Protein AF-A0A7C1TNA0-F1 (afdb_monomer_lite)

pLDDT: mean 77.22, std 11.36, range [44.75, 95.12]

Sequence (111 aa):
MEGEQKVPGLGDIPLVGWLFKYKSVRKTKTNLMAFIRPVILKNRTIQNQYTSRKYNYLREMQMVEQKEGLTLFRNKEIPVMEEFAAIPPLPPVYRPAGRQPDIDAPSQEIN

Radius of gyration: 34.18 Å; chains: 1; bounding box: 47×53×95 Å

Secondary structure (DSSP, 8-state):
-EEEEE-TTGGGSTTTGGGGEEEEE-----------------SHHHHHHHHHHHHHHHHHHHHHHHHH--TT-TT-PPPPPPP-PPPPPPPPP---TT----TTS------

Foldseek 3Di:
DKDKDFDPPLLPDPPRNVVGIDIDDDDDDDDDDDDDDDDDDDDPVSVQVVVLVVLVVVLVVQVVDQVVDDPVDPDDRRDGDDRDDRDPDDDPDPDPPPDDPPPPPDPPDDD

Structure (mmCIF, N/CA/C/O backbone):
data_AF-A0A7C1TNA0-F1
#
_entry.id   AF-A0A7C1TNA0-F1
#
loop_
_atom_site.group_PDB
_atom_site.id
_atom_site.type_symbol
_atom_site.label_atom_id
_atom_site.label_alt_id
_atom_site.label_comp_id
_atom_site.label_asym_id
_atom_site.label_entity_id
_atom_site.label_seq_id
_atom_site.pdbx_PDB_ins_code
_atom_site.Cartn_x
_atom_site.Cartn_y
_atom_site.Cartn_z
_atom_site.occupancy
_atom_site.B_iso_or_equiv
_atom_site.auth_seq_id
_atom_site.auth_comp_id
_atom_site.auth_asym_id
_atom_site.auth_atom_id
_atom_site.pdbx_PDB_model_num
ATOM 1 N N . MET A 1 1 ? -15.639 18.938 16.659 1.00 64.88 1 MET A N 1
ATOM 2 C CA . MET A 1 1 ? -17.000 19.241 17.148 1.00 64.88 1 MET A CA 1
ATOM 3 C C . MET A 1 1 ? -17.025 18.882 18.614 1.00 64.88 1 MET A C 1
ATOM 5 O O . MET A 1 1 ? -16.654 17.759 18.951 1.00 64.88 1 MET A O 1
ATOM 9 N N . GLU A 1 2 ? -17.363 19.847 19.455 1.00 65.38 2 GLU A N 1
ATOM 10 C CA . GLU A 1 2 ? -17.519 19.650 20.893 1.00 65.38 2 GLU A CA 1
ATOM 11 C C . GLU A 1 2 ? -18.984 19.928 21.226 1.00 65.38 2 GLU A C 1
ATOM 13 O O . GLU A 1 2 ? -19.506 20.975 20.854 1.00 65.38 2 GLU A O 1
ATOM 18 N N . GLY A 1 3 ? -19.656 18.952 21.834 1.00 74.38 3 GLY A N 1
ATOM 19 C CA . GLY A 1 3 ? -21.022 19.078 22.330 1.00 74.38 3 GLY A CA 1
ATOM 20 C C . GLY A 1 3 ? -21.044 18.762 23.819 1.00 74.38 3 GLY A C 1
ATOM 21 O O . GLY A 1 3 ? -20.496 17.742 24.238 1.00 74.38 3 GLY A O 1
ATOM 22 N N . GLU A 1 4 ? -21.648 19.634 24.617 1.00 75.75 4 GLU A N 1
ATOM 23 C CA . GLU A 1 4 ? -21.803 19.452 26.059 1.00 75.75 4 GLU A CA 1
ATOM 24 C C . GLU A 1 4 ? -23.275 19.639 26.429 1.00 75.75 4 GLU A C 1
ATOM 26 O O . GLU A 1 4 ? -23.873 20.671 26.133 1.00 75.75 4 GLU A O 1
ATOM 31 N N . GLN A 1 5 ? -23.861 18.619 27.053 1.00 78.38 5 GLN A N 1
ATOM 32 C CA . GLN A 1 5 ? -25.235 18.624 27.541 1.00 78.38 5 GLN A CA 1
ATOM 33 C C . GLN A 1 5 ? -25.218 18.244 29.023 1.00 78.38 5 GLN A C 1
ATOM 35 O O . GLN A 1 5 ? -24.688 17.197 29.389 1.00 78.38 5 GLN A O 1
ATOM 40 N N . LYS A 1 6 ? -25.760 19.104 29.891 1.00 82.12 6 LYS A N 1
ATOM 41 C CA . LYS A 1 6 ? -25.779 18.893 31.348 1.00 82.12 6 LYS A CA 1
ATOM 42 C C . LYS A 1 6 ? -27.129 19.262 31.957 1.00 82.12 6 LYS A C 1
ATOM 44 O O . LYS A 1 6 ? -27.821 20.132 31.432 1.00 82.12 6 LYS A O 1
ATOM 49 N N . VAL A 1 7 ? -27.483 18.614 33.067 1.00 82.06 7 VAL A N 1
ATOM 50 C CA . VAL A 1 7 ? -28.685 18.945 33.852 1.00 82.06 7 VAL A CA 1
ATOM 51 C C . VAL A 1 7 ? -28.414 20.202 34.701 1.00 82.06 7 VAL A C 1
ATOM 53 O O . VAL A 1 7 ? -27.442 20.201 35.463 1.00 82.06 7 VAL A O 1
ATOM 56 N N . PRO A 1 8 ? -29.232 21.271 34.603 1.00 75.38 8 PRO A N 1
ATOM 57 C CA . PRO A 1 8 ? -29.042 22.490 35.392 1.00 75.38 8 PRO A CA 1
ATOM 58 C C . PRO A 1 8 ? -29.200 22.215 36.898 1.00 75.38 8 PRO A C 1
ATOM 60 O O . PRO A 1 8 ? -30.097 21.486 37.317 1.00 75.38 8 PRO A O 1
ATOM 63 N N . GLY A 1 9 ? -28.301 22.772 37.717 1.00 79.25 9 GLY A N 1
ATOM 64 C CA . GLY A 1 9 ? -28.252 22.578 39.173 1.00 79.25 9 GLY A CA 1
ATOM 65 C C . GLY A 1 9 ? -27.371 21.401 39.604 1.00 79.25 9 GLY A C 1
ATOM 66 O O . GLY A 1 9 ? -26.341 21.600 40.242 1.00 79.25 9 GLY A O 1
ATOM 67 N N . LEU A 1 10 ? -27.731 20.171 39.225 1.00 78.56 10 LEU A N 1
ATOM 68 C CA . LEU A 1 10 ? -27.011 18.954 39.646 1.00 78.56 10 LEU A CA 1
ATOM 69 C C . LEU A 1 10 ? -25.694 18.716 38.885 1.00 78.56 10 LEU A C 1
ATOM 71 O O . LEU A 1 10 ? -24.787 18.073 39.411 1.00 78.56 10 LEU A O 1
ATOM 75 N N . GLY A 1 11 ? -25.564 19.235 37.659 1.00 77.88 11 GLY A N 1
ATOM 76 C CA . GLY A 1 11 ? -24.370 19.057 36.824 1.00 77.88 11 GLY A CA 1
ATOM 77 C C . GLY A 1 11 ? -23.144 19.878 37.251 1.00 77.88 11 GLY A C 1
ATOM 78 O O . GLY A 1 11 ? -22.033 19.562 36.823 1.00 77.88 11 GLY A O 1
ATOM 79 N N . ASP A 1 12 ? -23.325 20.896 38.098 1.00 82.25 12 ASP A N 1
ATOM 80 C CA . ASP A 1 12 ? -22.270 21.840 38.507 1.00 82.25 12 ASP A CA 1
ATOM 81 C C . ASP A 1 12 ? -21.654 21.514 39.882 1.00 82.25 12 ASP A C 1
ATOM 83 O O . ASP A 1 12 ? -20.712 22.177 40.317 1.00 82.25 12 ASP A O 1
ATOM 87 N N . ILE A 1 13 ? -22.142 20.469 40.563 1.00 86.38 13 ILE A N 1
ATOM 88 C CA . ILE A 1 13 ? -21.623 20.055 41.871 1.00 86.38 13 ILE A CA 1
ATOM 89 C C . ILE A 1 13 ? -20.250 19.379 41.683 1.00 86.38 13 ILE A C 1
ATOM 91 O O . ILE A 1 13 ? -20.158 18.371 40.966 1.00 86.38 13 ILE A O 1
ATOM 95 N N . PRO A 1 14 ? -19.172 19.874 42.323 1.00 77.44 14 PRO A N 1
ATOM 96 C CA . PRO A 1 14 ? -17.888 19.182 42.317 1.00 77.44 14 PRO A CA 1
ATOM 97 C C . PRO A 1 14 ? -18.054 17.804 42.974 1.00 77.44 14 PRO A C 1
ATOM 99 O O . PRO A 1 14 ? -18.845 17.647 43.897 1.00 77.44 14 PRO A O 1
ATOM 102 N N . LEU A 1 15 ? -17.325 16.791 42.497 1.00 81.31 15 LEU A N 1
ATOM 103 C CA . LEU A 1 15 ? -17.444 15.376 42.896 1.00 81.31 15 LEU A CA 1
ATOM 104 C C . LEU A 1 15 ? -18.588 14.592 42.213 1.00 81.31 15 LEU A C 1
ATOM 106 O O . LEU A 1 15 ? -18.304 13.572 41.590 1.00 81.31 15 LEU A O 1
ATOM 110 N N . VAL A 1 16 ? -19.847 15.053 42.255 1.00 83.69 16 VAL A N 1
ATOM 111 C CA . VAL A 1 16 ? -21.010 14.267 41.751 1.00 83.69 16 VAL A CA 1
ATOM 112 C C . VAL A 1 16 ? -21.591 14.729 40.410 1.00 83.69 16 VAL A C 1
ATOM 11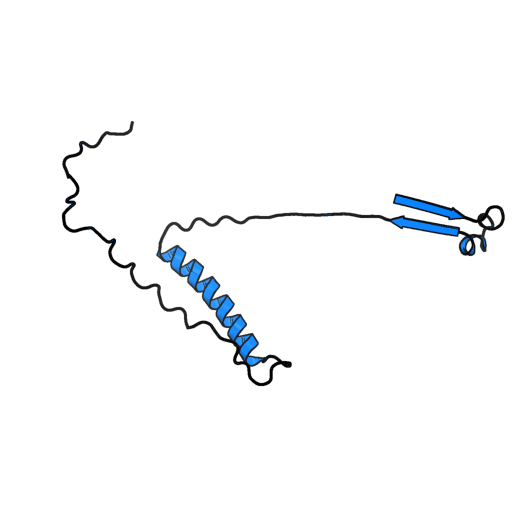4 O O . VAL A 1 16 ? -22.244 13.946 39.722 1.00 83.69 16 VAL A O 1
ATOM 117 N N . GLY A 1 17 ? -21.312 15.957 39.966 1.00 79.38 17 GLY A N 1
ATOM 118 C CA . GLY A 1 17 ? -21.859 16.515 38.722 1.00 79.38 17 GLY A CA 1
ATOM 119 C C . GLY A 1 17 ? -21.403 15.802 37.443 1.00 79.38 17 GLY A C 1
ATOM 120 O O . GLY A 1 17 ? -21.967 16.023 36.373 1.00 79.38 17 GLY A O 1
ATOM 121 N N . TRP A 1 18 ? -20.407 14.907 37.526 1.00 81.50 18 TRP A N 1
ATOM 122 C CA . TRP A 1 18 ? -19.956 14.099 36.387 1.00 81.50 18 TRP A CA 1
ATOM 123 C C . TRP A 1 18 ? -20.964 13.028 35.954 1.00 81.50 18 TRP A C 1
ATOM 125 O O . TRP A 1 18 ? -21.008 12.707 34.772 1.00 81.50 18 TRP A O 1
ATOM 135 N N . LEU A 1 19 ? -21.836 12.561 36.855 1.00 84.00 19 LEU 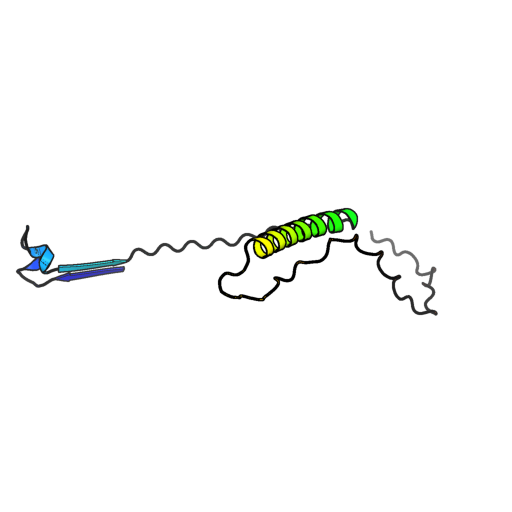A N 1
ATOM 136 C CA . LEU A 1 19 ? -22.904 11.607 36.516 1.00 84.00 19 LEU A CA 1
ATOM 137 C C . LEU A 1 19 ? -24.053 12.246 35.717 1.00 84.00 19 LEU A C 1
ATOM 139 O O . LEU A 1 19 ? -24.810 11.537 35.062 1.00 84.00 19 LEU A O 1
ATOM 143 N N . PHE A 1 20 ? -24.179 13.574 35.752 1.00 84.12 20 PHE A N 1
ATOM 144 C CA . PHE A 1 20 ? -25.299 14.320 35.164 1.00 84.12 20 PHE A CA 1
ATOM 145 C C . PHE A 1 20 ? -24.887 15.193 33.970 1.00 84.12 20 PHE A C 1
ATOM 147 O O . PHE A 1 20 ? -25.630 16.093 33.562 1.00 84.12 20 PHE A O 1
ATOM 154 N N . LYS A 1 21 ? -23.699 14.942 33.405 1.00 80.12 21 LYS A N 1
ATOM 155 C CA . LYS A 1 21 ? -23.192 15.638 32.221 1.00 80.12 21 LYS A CA 1
ATOM 156 C C . LYS A 1 21 ? -22.740 14.657 31.148 1.00 80.12 21 LYS A C 1
ATOM 158 O O . LYS A 1 21 ? -22.048 13.683 31.420 1.00 80.12 21 LYS A O 1
ATOM 163 N N . TYR A 1 22 ? -23.096 14.964 29.911 1.00 77.38 22 TYR A N 1
ATOM 164 C CA . TYR A 1 22 ? -22.679 14.245 28.722 1.00 77.38 22 TYR A CA 1
ATOM 165 C C . TYR A 1 22 ? -21.827 15.178 27.862 1.00 77.38 22 TYR A C 1
ATOM 167 O O . TYR A 1 22 ? -22.309 16.190 27.351 1.00 77.38 22 TYR A O 1
ATOM 175 N N . LYS A 1 23 ? -20.539 14.854 27.718 1.00 80.50 23 LYS A N 1
ATOM 176 C CA . LYS A 1 23 ? -19.600 15.604 26.880 1.00 80.50 23 LYS A CA 1
ATOM 177 C C . LYS A 1 23 ? -19.149 14.723 25.722 1.00 80.50 23 LYS A C 1
ATOM 179 O O . LYS A 1 23 ? -18.589 13.654 25.939 1.00 80.50 23 LYS A O 1
ATOM 184 N N . SER A 1 24 ? -19.351 15.191 24.497 1.00 77.00 24 SER A N 1
ATOM 185 C CA . SER A 1 24 ? -18.879 14.538 23.279 1.00 77.00 24 SER A CA 1
ATOM 186 C C . SER A 1 24 ? -17.808 15.401 22.621 1.00 77.00 24 SER A C 1
ATOM 188 O O . SER A 1 24 ? -18.083 16.505 22.151 1.00 77.00 24 SER A O 1
ATOM 190 N N . VAL A 1 25 ? -16.566 14.910 22.603 1.00 78.75 25 VAL A N 1
ATOM 191 C CA . VAL A 1 25 ? -15.435 15.565 21.931 1.00 78.75 25 VAL A CA 1
ATOM 192 C C . VAL A 1 25 ? -14.991 14.678 20.780 1.00 78.75 25 VAL A C 1
ATOM 194 O O . VAL A 1 25 ? -14.397 13.622 20.990 1.00 78.75 25 VAL A O 1
ATOM 197 N N . ARG A 1 26 ? -15.252 15.112 19.544 1.00 76.31 26 ARG A N 1
ATOM 198 C CA . ARG A 1 26 ? -14.819 14.390 18.341 1.00 76.31 26 ARG A CA 1
ATOM 199 C C . ARG A 1 26 ? -13.639 15.107 17.693 1.00 76.31 26 ARG A C 1
ATOM 201 O O . ARG A 1 26 ? -13.815 16.173 17.093 1.00 76.31 26 ARG A O 1
ATOM 208 N N . LYS A 1 27 ? -12.448 14.504 17.786 1.00 81.38 27 LYS A N 1
ATOM 209 C CA . LYS A 1 27 ? -11.227 14.924 17.078 1.00 81.38 27 LYS A CA 1
ATOM 210 C C . LYS A 1 27 ? -11.011 13.998 15.884 1.00 81.38 27 LYS A C 1
ATOM 212 O O . LYS A 1 27 ? -10.805 12.806 16.066 1.00 81.38 27 LYS A O 1
ATOM 217 N N . THR A 1 28 ? -11.093 14.535 14.669 1.00 81.00 28 THR A N 1
ATOM 218 C CA . THR A 1 28 ? -10.858 13.767 13.434 1.00 81.00 28 THR A CA 1
ATOM 219 C C . THR A 1 28 ? -9.625 14.334 12.747 1.00 81.00 28 THR A C 1
ATOM 221 O O . THR A 1 28 ? -9.584 15.531 12.475 1.00 81.00 28 THR A O 1
ATOM 224 N N . LYS A 1 29 ? -8.618 13.493 12.491 1.00 83.62 29 LYS A N 1
ATOM 225 C CA . LYS A 1 29 ? -7.418 13.850 11.726 1.00 83.62 29 LYS A CA 1
ATOM 226 C C . LYS A 1 29 ? -7.332 12.930 10.513 1.00 83.62 29 LYS A C 1
ATOM 228 O O . LYS A 1 29 ? -7.079 11.740 10.669 1.00 83.62 29 LYS A O 1
ATOM 233 N N . THR A 1 30 ? -7.542 13.484 9.324 1.00 85.75 30 THR A N 1
ATOM 234 C CA . THR A 1 30 ? -7.441 12.750 8.057 1.00 85.75 30 THR A CA 1
ATOM 235 C C . THR A 1 30 ? -6.085 13.039 7.428 1.00 85.75 30 THR A C 1
ATOM 237 O O . THR A 1 30 ? -5.771 14.197 7.174 1.00 85.75 30 THR A O 1
ATOM 240 N N . ASN A 1 31 ? -5.285 12.001 7.176 1.00 87.88 31 ASN A N 1
ATOM 241 C CA . ASN A 1 31 ? -4.039 12.113 6.415 1.00 87.88 31 ASN A CA 1
ATOM 242 C C . ASN A 1 31 ? -4.144 11.182 5.207 1.00 87.88 31 ASN A C 1
ATOM 244 O O . ASN A 1 31 ? -4.326 9.978 5.379 1.00 87.88 31 ASN A O 1
ATOM 248 N N . LEU A 1 32 ? -4.039 11.741 4.005 1.00 92.38 32 LEU A N 1
ATOM 249 C CA . LEU A 1 32 ? -4.027 10.991 2.756 1.00 92.38 32 LEU A CA 1
ATOM 250 C C . LEU A 1 32 ? -2.769 11.378 1.984 1.00 92.38 32 LEU A C 1
ATOM 252 O O . LEU A 1 32 ? -2.541 12.556 1.725 1.00 92.38 32 LEU A O 1
ATOM 256 N N . MET A 1 33 ? -1.958 10.385 1.631 1.00 89.12 33 MET A N 1
ATOM 257 C CA . MET A 1 33 ? -0.775 10.568 0.795 1.00 89.12 33 MET A CA 1
ATOM 258 C C . MET A 1 33 ? -0.838 9.570 -0.358 1.00 89.12 33 MET A C 1
ATOM 260 O O . MET A 1 33 ? -0.998 8.372 -0.130 1.00 89.12 33 MET A O 1
ATOM 264 N N . ALA A 1 34 ? -0.721 10.068 -1.587 1.00 88.56 34 ALA A N 1
ATOM 265 C CA . ALA A 1 34 ? -0.656 9.257 -2.795 1.00 88.56 34 ALA A CA 1
ATOM 266 C C . ALA A 1 34 ? 0.732 9.421 -3.422 1.00 88.56 34 ALA A C 1
ATOM 268 O O . ALA A 1 34 ? 1.129 10.530 -3.775 1.00 88.56 34 ALA A O 1
ATOM 269 N N . PHE A 1 35 ? 1.471 8.319 -3.547 1.00 95.12 35 PHE A N 1
ATOM 270 C CA . PHE A 1 35 ? 2.818 8.304 -4.118 1.00 95.12 35 PHE A CA 1
ATOM 271 C C . PHE A 1 35 ? 2.845 7.457 -5.389 1.00 95.12 35 PHE A C 1
ATOM 273 O O . PHE A 1 35 ? 2.257 6.378 -5.433 1.00 95.12 35 PHE A O 1
ATOM 280 N N . ILE A 1 36 ? 3.573 7.924 -6.405 1.00 93.69 36 ILE A N 1
ATOM 281 C CA . ILE A 1 36 ? 3.784 7.207 -7.667 1.00 93.69 36 ILE A CA 1
ATOM 282 C C . ILE A 1 36 ? 5.288 7.079 -7.908 1.00 93.69 36 ILE A C 1
ATOM 284 O O . ILE A 1 36 ? 6.038 8.035 -7.716 1.00 93.69 36 ILE A O 1
ATOM 288 N N . ARG A 1 37 ? 5.731 5.895 -8.348 1.00 92.69 37 ARG A N 1
ATOM 289 C CA . ARG A 1 37 ? 7.116 5.641 -8.764 1.00 92.69 37 ARG A CA 1
ATOM 290 C C . ARG A 1 37 ? 7.160 5.312 -10.260 1.00 92.69 37 ARG A C 1
ATOM 292 O O . ARG A 1 37 ? 6.884 4.164 -10.612 1.00 92.69 37 ARG A O 1
ATOM 299 N N . PRO A 1 38 ? 7.516 6.265 -11.136 1.00 92.56 38 PRO A N 1
ATOM 300 C CA . PRO A 1 38 ? 7.721 5.958 -12.545 1.00 92.56 38 PRO A CA 1
ATOM 301 C C . PRO A 1 38 ? 9.006 5.139 -12.736 1.00 92.56 38 PRO A C 1
ATOM 303 O O . PRO A 1 38 ? 9.999 5.346 -12.039 1.00 92.56 38 PRO A O 1
ATOM 306 N N . VAL A 1 39 ? 8.995 4.213 -13.696 1.00 88.44 39 VAL A N 1
ATOM 307 C CA . VAL A 1 39 ? 10.166 3.412 -14.085 1.00 88.44 39 VAL A CA 1
ATOM 308 C C . VAL A 1 39 ? 10.264 3.410 -15.610 1.00 88.44 39 VAL A C 1
ATOM 310 O O . VAL A 1 39 ? 9.339 2.969 -16.285 1.00 88.44 39 VAL A O 1
ATOM 313 N N . ILE A 1 40 ? 11.381 3.900 -16.156 1.00 86.75 40 ILE A N 1
ATOM 314 C CA . ILE A 1 40 ? 11.625 3.942 -17.606 1.00 86.75 40 ILE A CA 1
ATOM 315 C C . ILE A 1 40 ? 12.408 2.692 -18.011 1.00 86.75 40 ILE A C 1
ATOM 317 O O . ILE A 1 40 ? 13.579 2.540 -17.659 1.00 86.75 40 ILE A O 1
ATOM 321 N N . LEU A 1 41 ? 11.781 1.806 -18.781 1.00 88.12 41 LEU A N 1
ATOM 322 C CA . LEU A 1 41 ? 12.405 0.579 -19.271 1.00 88.12 41 LEU A CA 1
ATOM 323 C C . LEU A 1 41 ? 12.895 0.775 -20.715 1.00 88.12 41 LEU A C 1
ATOM 325 O O . LEU A 1 41 ? 12.110 0.665 -21.653 1.00 88.12 41 LEU A O 1
ATOM 329 N N . LYS A 1 42 ? 14.189 1.077 -20.890 1.00 85.38 42 LYS A N 1
ATOM 330 C CA . LYS A 1 42 ? 14.773 1.446 -22.199 1.00 85.38 42 LYS A CA 1
ATOM 331 C C . LYS A 1 42 ? 15.131 0.255 -23.095 1.00 85.38 42 LYS A C 1
ATOM 333 O O . LYS A 1 42 ? 14.956 0.324 -24.304 1.00 85.38 42 LYS A O 1
ATOM 338 N N . ASN A 1 43 ? 15.630 -0.830 -22.504 1.00 83.62 43 ASN A N 1
ATOM 339 C CA . ASN A 1 43 ? 16.186 -1.968 -23.239 1.00 83.62 43 ASN A CA 1
ATOM 340 C C . ASN A 1 43 ? 15.401 -3.244 -22.938 1.00 83.62 43 ASN A C 1
ATOM 342 O O . ASN A 1 43 ? 14.985 -3.457 -21.797 1.00 83.62 43 ASN A O 1
ATOM 346 N N . ARG A 1 44 ? 15.302 -4.146 -23.921 1.00 80.06 44 ARG A N 1
ATOM 347 C CA . ARG A 1 44 ? 14.647 -5.457 -23.764 1.00 80.06 44 ARG A CA 1
ATOM 348 C C . ARG A 1 44 ? 15.245 -6.282 -22.620 1.00 80.06 44 ARG A C 1
ATOM 350 O O . ARG A 1 44 ? 14.510 -6.883 -21.852 1.00 80.06 44 ARG A O 1
ATOM 357 N N . THR A 1 45 ? 16.565 -6.260 -22.445 1.00 80.69 45 THR A N 1
ATOM 358 C CA . THR A 1 45 ? 17.233 -6.964 -21.335 1.00 80.69 45 THR A CA 1
ATOM 359 C C . THR A 1 45 ? 16.770 -6.450 -19.972 1.00 80.69 45 THR A C 1
ATOM 361 O O . THR A 1 45 ? 16.473 -7.241 -19.082 1.00 80.69 45 THR A O 1
ATOM 364 N N . ILE A 1 46 ? 16.645 -5.126 -19.827 1.00 81.12 46 ILE A N 1
ATOM 365 C CA . ILE A 1 46 ? 16.197 -4.481 -18.584 1.00 81.12 46 ILE A CA 1
ATOM 366 C C . ILE A 1 46 ? 14.709 -4.766 -18.346 1.00 81.12 46 ILE A C 1
ATOM 368 O O . ILE A 1 46 ? 14.316 -5.045 -17.217 1.00 81.12 46 ILE A O 1
ATOM 372 N N . GLN A 1 47 ? 13.888 -4.754 -19.402 1.00 81.44 47 GLN A N 1
ATOM 373 C CA . GLN A 1 47 ? 12.479 -5.157 -19.336 1.00 81.44 47 GLN A CA 1
ATOM 374 C C . GLN A 1 47 ? 12.342 -6.603 -18.846 1.00 81.44 47 GLN A C 1
ATOM 376 O O . GLN A 1 47 ? 11.610 -6.859 -17.895 1.00 81.44 47 GLN A O 1
ATOM 381 N N . ASN A 1 48 ? 13.104 -7.528 -19.433 1.00 82.94 48 ASN A N 1
ATOM 382 C CA . ASN A 1 48 ? 13.070 -8.943 -19.074 1.00 82.94 48 ASN A CA 1
ATOM 383 C C . ASN A 1 48 ? 13.494 -9.169 -17.621 1.00 82.94 48 ASN A C 1
ATOM 385 O O . ASN A 1 48 ? 12.814 -9.890 -16.902 1.00 82.94 48 ASN A O 1
ATOM 389 N N . GLN A 1 49 ? 14.574 -8.523 -17.173 1.00 83.69 49 GLN A N 1
ATOM 390 C CA . GLN A 1 49 ? 15.031 -8.601 -15.782 1.00 83.69 49 GLN A CA 1
ATOM 391 C C . GLN A 1 49 ? 14.016 -8.006 -14.799 1.00 83.69 49 GLN A C 1
ATOM 393 O O . GLN A 1 49 ? 13.835 -8.525 -13.700 1.00 83.69 49 GLN A O 1
ATOM 398 N N . TYR A 1 50 ? 13.357 -6.905 -15.166 1.00 85.25 50 TYR A N 1
ATOM 399 C CA . TYR A 1 50 ? 12.344 -6.288 -14.315 1.00 85.25 50 TYR A CA 1
ATOM 400 C C . TYR A 1 50 ? 11.114 -7.194 -14.169 1.00 85.25 50 TYR A C 1
ATOM 402 O O . TYR A 1 50 ? 10.645 -7.429 -13.052 1.00 85.25 50 TYR A O 1
ATOM 410 N N . THR A 1 51 ? 10.636 -7.749 -15.284 1.00 86.00 51 THR A N 1
ATOM 411 C CA . THR A 1 51 ? 9.491 -8.665 -15.322 1.00 86.00 51 THR A CA 1
ATOM 412 C C . THR A 1 51 ? 9.799 -9.983 -14.621 1.00 86.00 51 THR A C 1
ATOM 414 O O . THR A 1 51 ? 9.004 -10.406 -13.786 1.00 86.00 51 THR A O 1
ATOM 417 N N . SER A 1 52 ? 10.958 -10.599 -14.879 1.00 87.19 52 SER A N 1
ATOM 418 C CA . SER A 1 52 ?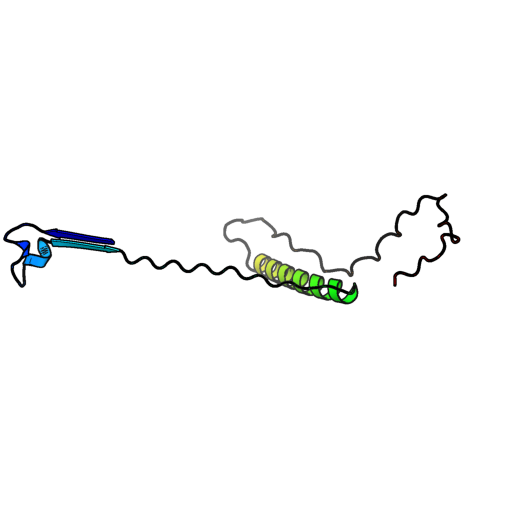 11.316 -11.898 -14.293 1.00 87.19 52 SER A CA 1
ATOM 419 C C . SER A 1 52 ? 11.387 -11.837 -12.769 1.00 87.19 52 SER A C 1
ATOM 421 O O . SER A 1 52 ? 10.849 -12.703 -12.087 1.00 87.19 52 SER A O 1
ATOM 423 N N . ARG A 1 53 ? 11.962 -10.766 -12.209 1.00 86.88 53 ARG A N 1
ATOM 424 C CA . ARG A 1 53 ? 12.027 -10.564 -10.753 1.00 86.88 53 ARG A CA 1
ATOM 425 C C . ARG A 1 53 ? 10.644 -10.464 -10.118 1.00 86.88 53 ARG A C 1
ATOM 427 O O . ARG A 1 53 ? 10.417 -11.031 -9.055 1.00 86.88 53 ARG A O 1
ATOM 434 N N . LYS A 1 54 ? 9.728 -9.721 -10.745 1.00 88.12 54 LYS A N 1
ATOM 435 C CA . LYS A 1 54 ? 8.352 -9.571 -10.249 1.00 88.12 54 LYS A CA 1
ATOM 436 C C . LYS A 1 54 ? 7.565 -10.868 -10.372 1.00 88.12 54 LYS A C 1
ATOM 438 O O . LYS A 1 54 ? 6.869 -11.236 -9.433 1.00 88.12 54 LYS A O 1
ATOM 443 N N . TYR A 1 55 ? 7.715 -11.556 -11.496 1.00 89.94 55 TYR A N 1
ATOM 444 C CA . TYR A 1 55 ? 7.079 -12.837 -11.751 1.00 89.94 55 TYR A CA 1
ATOM 445 C C . TYR A 1 55 ? 7.526 -13.903 -10.741 1.00 89.94 55 TYR A C 1
ATOM 447 O O . TYR A 1 55 ? 6.686 -14.508 -10.078 1.00 89.94 55 TYR A O 1
ATOM 455 N N . ASN A 1 56 ? 8.840 -14.064 -10.551 1.00 89.75 56 ASN A N 1
ATOM 456 C CA . ASN A 1 56 ? 9.400 -15.048 -9.623 1.00 89.75 56 ASN A CA 1
ATOM 457 C C . ASN A 1 56 ? 8.945 -14.790 -8.183 1.00 89.75 56 ASN A C 1
ATOM 459 O O . ASN A 1 56 ? 8.530 -15.723 -7.507 1.00 89.75 56 ASN A O 1
ATOM 463 N N . TYR A 1 57 ? 8.914 -13.525 -7.754 1.00 92.06 57 TYR A N 1
ATOM 464 C CA . TYR A 1 57 ? 8.404 -13.148 -6.433 1.00 92.06 57 TYR A CA 1
ATOM 465 C C . TYR A 1 57 ? 6.947 -13.587 -6.210 1.00 92.06 57 TYR A C 1
ATOM 467 O O . TYR A 1 57 ? 6.617 -14.168 -5.180 1.00 92.06 57 TYR A O 1
ATOM 475 N N . LEU A 1 58 ? 6.063 -13.340 -7.182 1.00 90.38 58 LEU A N 1
ATOM 476 C CA . LEU A 1 58 ? 4.660 -13.755 -7.085 1.00 90.38 58 LEU A CA 1
ATOM 477 C C . LEU A 1 58 ? 4.517 -15.284 -7.091 1.00 90.38 58 LEU A C 1
ATOM 479 O O . LEU A 1 58 ? 3.716 -15.835 -6.339 1.00 90.38 58 LEU A O 1
ATOM 483 N N . ARG A 1 59 ? 5.310 -15.969 -7.918 1.00 90.75 59 ARG A N 1
ATOM 484 C CA . ARG A 1 59 ? 5.313 -17.430 -8.009 1.00 90.75 59 ARG A CA 1
ATOM 485 C C . ARG A 1 59 ? 5.778 -18.078 -6.704 1.00 90.75 59 ARG A C 1
ATOM 487 O O . ARG A 1 59 ? 5.197 -19.068 -6.275 1.00 90.75 59 ARG A O 1
ATOM 494 N N . GLU A 1 60 ? 6.802 -17.523 -6.064 1.00 90.50 60 GLU A N 1
ATOM 495 C CA . GLU A 1 60 ? 7.276 -17.978 -4.754 1.00 90.50 60 GLU A CA 1
ATOM 496 C C . GLU A 1 60 ? 6.189 -17.872 -3.686 1.00 90.50 60 GLU A C 1
ATOM 498 O O . GLU A 1 60 ? 5.972 -18.836 -2.956 1.00 90.50 60 GLU A O 1
ATOM 503 N N . MET A 1 61 ? 5.449 -16.760 -3.647 1.00 88.81 61 MET A N 1
ATOM 504 C CA . MET A 1 61 ? 4.319 -16.615 -2.724 1.00 88.81 61 MET A CA 1
ATOM 505 C C . MET A 1 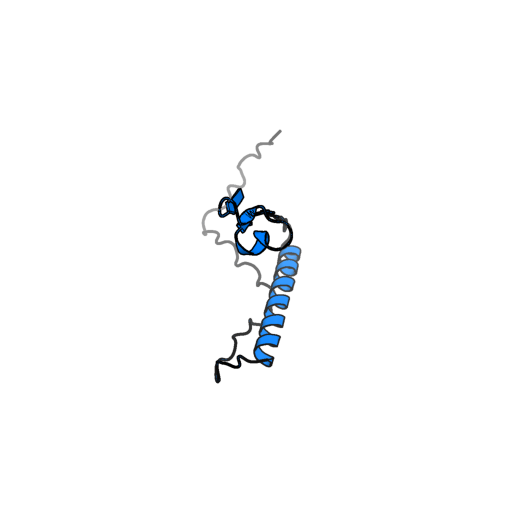61 ? 3.228 -17.660 -2.986 1.00 88.81 61 MET A C 1
ATOM 507 O O . MET A 1 61 ? 2.783 -18.309 -2.046 1.00 88.81 61 MET A O 1
ATOM 511 N N . GLN A 1 62 ? 2.866 -17.906 -4.250 1.00 87.56 62 GLN A N 1
ATOM 512 C CA . GLN A 1 62 ? 1.891 -18.949 -4.600 1.00 87.56 62 GLN A CA 1
ATOM 513 C C . GLN A 1 62 ? 2.358 -20.350 -4.189 1.00 87.56 62 GLN A C 1
ATOM 515 O O . GLN A 1 62 ? 1.553 -21.157 -3.734 1.00 87.56 62 GLN A O 1
ATOM 520 N N . MET A 1 63 ? 3.655 -20.651 -4.315 1.00 86.38 63 MET A N 1
ATOM 521 C CA . MET A 1 63 ? 4.208 -21.924 -3.845 1.00 86.38 63 MET A CA 1
ATOM 522 C C . MET A 1 63 ? 4.134 -22.062 -2.322 1.00 86.38 63 MET A C 1
ATOM 524 O O . MET A 1 63 ? 3.914 -23.165 -1.826 1.00 86.38 63 MET A O 1
ATOM 528 N N . VAL A 1 64 ? 4.349 -20.974 -1.576 1.00 87.00 64 VAL A N 1
ATOM 529 C CA . VAL A 1 64 ? 4.201 -20.976 -0.113 1.00 87.00 64 VAL A CA 1
ATOM 530 C C . VAL A 1 64 ? 2.739 -21.209 0.265 1.00 87.00 64 VAL A C 1
ATOM 532 O O . VAL A 1 64 ? 2.459 -22.118 1.040 1.00 87.00 64 VAL A O 1
ATOM 535 N N . GLU A 1 65 ? 1.804 -20.487 -0.352 1.00 82.75 65 GLU A N 1
ATOM 536 C CA . GLU A 1 65 ? 0.366 -20.664 -0.112 1.00 82.75 65 GLU A CA 1
ATOM 537 C C . GLU A 1 65 ? -0.119 -22.073 -0.483 1.00 82.75 65 GLU A C 1
ATOM 539 O O . GLU A 1 65 ? -0.927 -22.665 0.232 1.00 82.75 65 GLU A O 1
ATOM 544 N N . GLN A 1 66 ? 0.406 -22.653 -1.566 1.00 79.69 66 GLN A N 1
ATOM 545 C CA . GLN A 1 66 ? 0.108 -24.031 -1.957 1.00 79.69 66 GLN A CA 1
ATOM 546 C C . GLN A 1 66 ? 0.584 -25.046 -0.909 1.00 79.69 66 GLN A C 1
ATOM 548 O O . GLN A 1 66 ? -0.113 -26.028 -0.661 1.00 79.69 66 GLN A O 1
ATOM 553 N N . LYS A 1 67 ? 1.748 -24.814 -0.285 1.00 77.62 67 LYS A N 1
ATOM 554 C CA . LYS A 1 67 ? 2.282 -25.676 0.782 1.00 77.62 67 LYS A CA 1
ATOM 555 C C . LYS A 1 67 ? 1.483 -25.567 2.077 1.00 77.62 67 LYS A C 1
ATOM 557 O O . LYS A 1 67 ? 1.304 -26.578 2.749 1.00 77.62 67 LYS A O 1
ATOM 562 N N . GLU A 1 68 ? 1.039 -24.364 2.437 1.00 79.44 68 GLU A N 1
ATOM 563 C CA . GLU A 1 68 ? 0.258 -24.137 3.659 1.00 79.44 68 GLU A CA 1
ATOM 564 C C . GLU A 1 68 ? -1.200 -24.597 3.512 1.00 79.44 68 GLU A C 1
ATOM 566 O O . GLU A 1 68 ? -1.799 -25.057 4.484 1.00 79.44 68 GLU A O 1
ATOM 571 N N . GLY A 1 69 ? -1.739 -24.572 2.288 1.00 67.44 69 GLY A N 1
ATOM 572 C CA . GLY A 1 69 ? -3.068 -25.074 1.960 1.00 67.44 69 GLY A CA 1
ATOM 573 C C . GLY A 1 69 ? -4.202 -24.195 2.501 1.00 67.44 69 GLY A C 1
ATOM 574 O O . GLY A 1 69 ? -4.109 -23.537 3.536 1.00 67.44 69 GLY A O 1
ATOM 575 N N . LEU A 1 70 ? -5.337 -24.174 1.801 1.00 71.06 70 LEU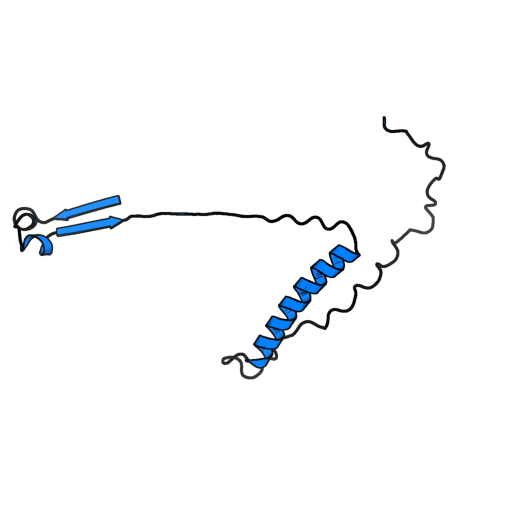 A N 1
ATOM 576 C CA . LEU A 1 70 ? -6.525 -23.461 2.276 1.00 71.06 70 LEU A CA 1
ATOM 577 C C . LEU A 1 70 ? -7.282 -24.342 3.274 1.00 71.06 70 LEU A C 1
ATOM 579 O O . LEU A 1 70 ? -7.936 -25.307 2.883 1.00 71.06 70 LEU A O 1
ATOM 583 N N . THR A 1 71 ? -7.263 -23.969 4.555 1.00 68.50 71 THR A N 1
ATOM 584 C CA . THR A 1 71 ? -7.950 -24.701 5.641 1.00 68.50 71 THR A CA 1
ATOM 585 C C . THR A 1 71 ? -9.451 -24.904 5.397 1.00 68.50 71 THR A C 1
ATOM 587 O O . THR A 1 71 ? -10.035 -25.863 5.897 1.00 68.50 71 THR A O 1
ATOM 590 N N . LEU A 1 72 ? -10.078 -24.030 4.601 1.00 72.44 72 LEU A N 1
ATOM 591 C CA . LEU A 1 72 ? -11.514 -24.053 4.303 1.00 72.44 72 LEU A CA 1
ATOM 592 C C . LEU A 1 72 ? -11.877 -24.769 2.990 1.00 72.44 72 LEU A C 1
ATOM 594 O O . LEU A 1 72 ? -13.051 -25.051 2.759 1.00 72.44 72 LEU A O 1
ATOM 598 N N . PHE A 1 73 ? -10.903 -25.092 2.132 1.00 68.81 73 PHE A N 1
ATOM 599 C CA . PHE A 1 73 ? -11.147 -25.751 0.846 1.00 68.81 73 PHE A CA 1
ATOM 600 C C . PHE A 1 73 ? -10.340 -27.046 0.750 1.00 68.81 73 PHE A C 1
ATOM 602 O O . PHE A 1 73 ? -9.198 -27.063 0.307 1.00 68.81 73 PHE A O 1
ATOM 609 N N . ARG A 1 74 ? -10.989 -28.157 1.114 1.00 62.94 74 ARG A N 1
ATOM 610 C CA . ARG A 1 74 ? -10.422 -29.516 1.201 1.00 62.94 74 ARG A CA 1
ATOM 611 C C . ARG A 1 74 ? -9.805 -30.067 -0.098 1.00 62.94 74 ARG A C 1
ATOM 613 O O . ARG A 1 74 ? -9.142 -31.093 -0.034 1.00 62.94 74 ARG A O 1
ATOM 620 N N . ASN A 1 75 ? -10.041 -29.454 -1.263 1.00 57.19 75 ASN A N 1
ATOM 621 C CA . ASN A 1 75 ? -9.588 -30.016 -2.541 1.00 57.19 75 ASN A CA 1
ATOM 622 C C . ASN A 1 75 ? -9.363 -28.978 -3.656 1.00 57.19 75 ASN A C 1
ATOM 624 O O . ASN A 1 75 ? -9.790 -29.190 -4.790 1.00 57.19 75 ASN A O 1
ATOM 628 N N . LYS A 1 76 ? -8.763 -27.822 -3.347 1.00 63.97 76 LYS A N 1
ATOM 629 C CA . LYS A 1 76 ? -8.435 -26.828 -4.379 1.00 63.97 76 LYS A CA 1
ATOM 630 C C . LYS A 1 76 ? -6.928 -26.622 -4.439 1.00 63.97 76 LYS A C 1
ATOM 632 O O . LYS A 1 76 ? -6.361 -25.932 -3.598 1.00 63.97 76 LYS A O 1
ATOM 637 N N . GLU A 1 77 ? -6.298 -27.245 -5.430 1.00 69.56 77 GLU A N 1
ATOM 638 C CA . GLU A 1 77 ? -4.922 -26.943 -5.814 1.00 69.56 77 GLU A CA 1
ATOM 639 C C . GLU A 1 77 ? -4.863 -25.463 -6.201 1.00 69.56 77 GLU A C 1
ATOM 641 O O . GLU A 1 77 ? -5.569 -25.013 -7.107 1.00 69.56 77 GLU A O 1
ATOM 646 N N . ILE A 1 78 ? -4.082 -24.679 -5.460 1.00 76.75 78 ILE A N 1
ATOM 647 C CA . ILE A 1 78 ? -3.850 -23.278 -5.805 1.00 76.75 78 ILE A CA 1
ATOM 648 C C . ILE A 1 78 ? -3.035 -23.284 -7.105 1.00 76.75 78 ILE A C 1
ATOM 650 O O . ILE A 1 78 ? -1.960 -23.892 -7.122 1.00 76.75 78 ILE A O 1
ATOM 654 N N . PRO A 1 79 ? -3.528 -22.669 -8.198 1.00 81.69 79 PRO A N 1
ATOM 655 C CA . PRO A 1 79 ? -2.787 -22.626 -9.448 1.00 81.69 79 PRO A CA 1
ATOM 656 C C . PRO A 1 79 ? -1.523 -21.793 -9.240 1.00 81.69 79 PRO A C 1
ATOM 658 O O . PRO A 1 79 ? -1.592 -20.606 -8.918 1.00 81.69 79 PRO A O 1
ATOM 661 N N . VAL A 1 80 ? -0.369 -22.430 -9.418 1.00 86.44 80 VAL A N 1
ATOM 662 C CA . VAL A 1 80 ? 0.934 -21.766 -9.389 1.00 86.44 80 VAL A CA 1
ATOM 663 C C . VAL A 1 80 ? 1.312 -21.415 -10.819 1.00 86.44 80 VAL A C 1
ATOM 665 O O . VAL A 1 80 ? 1.155 -22.227 -11.730 1.00 86.44 80 VAL A O 1
ATOM 668 N N . MET A 1 81 ? 1.815 -20.202 -11.020 1.00 86.56 81 MET A N 1
ATOM 669 C CA . MET A 1 81 ? 2.346 -19.783 -12.311 1.00 86.56 81 MET A CA 1
ATOM 670 C C . MET A 1 81 ? 3.479 -20.715 -12.775 1.00 86.56 81 MET A C 1
ATOM 672 O O . MET A 1 81 ? 4.273 -21.215 -11.969 1.00 86.56 81 MET A O 1
ATOM 676 N N . GLU A 1 82 ? 3.580 -20.928 -14.087 1.00 85.62 82 GLU A N 1
ATOM 677 C CA . GLU A 1 82 ? 4.662 -21.715 -14.690 1.00 85.62 82 GLU A CA 1
ATOM 678 C C . GLU A 1 82 ? 6.034 -21.118 -14.350 1.00 85.62 82 GLU A C 1
ATOM 680 O O . GLU A 1 82 ? 6.140 -19.973 -13.911 1.00 85.62 82 GLU A O 1
ATOM 685 N N . GLU A 1 83 ? 7.114 -21.875 -14.506 1.00 83.19 83 GLU A N 1
ATOM 686 C CA . GLU A 1 83 ? 8.446 -21.280 -14.392 1.00 83.19 83 GLU A CA 1
ATOM 687 C C . GLU A 1 83 ? 8.637 -20.211 -15.477 1.00 83.19 83 GLU A C 1
ATOM 689 O O . GLU A 1 83 ? 8.192 -20.377 -16.613 1.00 83.19 83 GLU A O 1
ATOM 694 N N . PHE A 1 84 ? 9.273 -19.088 -15.133 1.00 78.38 84 PHE A N 1
ATOM 695 C CA . PHE A 1 84 ? 9.498 -18.022 -16.104 1.00 78.38 84 PHE A CA 1
ATOM 696 C C . PHE A 1 84 ? 10.492 -18.478 -17.177 1.00 78.38 84 PHE A C 1
ATOM 698 O O . PHE A 1 84 ? 11.707 -18.396 -16.990 1.00 78.38 84 PHE A O 1
ATOM 705 N N . ALA A 1 85 ? 9.984 -18.914 -18.326 1.00 73.50 85 ALA A N 1
ATOM 706 C CA . ALA A 1 85 ? 10.792 -19.098 -19.520 1.00 73.50 85 ALA A CA 1
ATOM 707 C C . ALA A 1 85 ? 11.124 -17.730 -20.139 1.00 73.50 85 ALA A C 1
ATOM 709 O O . ALA A 1 85 ? 10.313 -16.800 -20.122 1.00 73.50 85 ALA A O 1
ATOM 710 N N . ALA A 1 86 ? 12.331 -17.590 -20.692 1.00 68.19 86 ALA A N 1
ATOM 711 C CA . ALA A 1 86 ? 12.727 -16.372 -21.390 1.00 68.19 86 ALA A CA 1
ATOM 712 C C . ALA A 1 86 ? 11.691 -16.009 -22.469 1.00 68.19 86 ALA A C 1
ATOM 714 O O . ALA A 1 86 ? 11.255 -16.875 -23.227 1.00 68.19 86 ALA A O 1
ATOM 715 N N . ILE A 1 87 ? 11.310 -14.728 -22.542 1.00 67.75 87 ILE A N 1
ATOM 716 C CA . ILE A 1 87 ? 10.336 -14.248 -23.531 1.00 67.75 87 ILE A CA 1
ATOM 717 C C . ILE A 1 87 ? 10.843 -14.642 -24.927 1.00 67.75 87 ILE A C 1
ATOM 719 O O . ILE A 1 87 ? 11.964 -14.244 -25.274 1.00 67.75 87 ILE A O 1
ATOM 723 N N . PRO A 1 88 ? 10.059 -15.395 -25.723 1.00 66.00 88 PRO A N 1
ATOM 724 C CA . PRO A 1 88 ? 10.473 -15.773 -27.065 1.00 66.00 88 PRO A CA 1
ATOM 725 C C . PRO A 1 88 ? 10.769 -14.515 -27.895 1.00 66.00 88 PRO A C 1
ATOM 727 O O . PRO A 1 88 ? 10.200 -13.444 -27.629 1.00 66.00 88 PRO A O 1
ATOM 730 N N . PRO A 1 89 ? 11.678 -14.592 -28.887 1.00 68.94 89 PRO A N 1
ATOM 731 C CA . PRO A 1 89 ? 11.911 -13.467 -29.783 1.00 68.94 89 PRO A CA 1
ATOM 732 C C . PRO A 1 89 ? 10.568 -13.021 -30.367 1.00 68.94 89 PRO A C 1
ATOM 734 O O . PRO A 1 89 ? 9.717 -13.859 -30.673 1.00 68.94 89 PRO A O 1
ATOM 737 N N . LEU A 1 90 ? 10.353 -11.701 -30.469 1.00 72.62 90 LEU A N 1
ATOM 738 C CA . LEU A 1 90 ? 9.104 -11.205 -31.047 1.00 72.62 90 LEU A CA 1
ATOM 739 C C . LEU A 1 90 ? 8.921 -11.837 -32.427 1.00 72.62 90 LEU A C 1
ATOM 741 O O . LEU A 1 90 ? 9.911 -11.959 -33.160 1.00 72.62 90 LEU A O 1
ATOM 745 N N . PRO A 1 91 ? 7.682 -12.198 -32.799 1.00 76.00 91 PRO A N 1
ATOM 746 C CA . PRO A 1 91 ? 7.416 -12.582 -34.170 1.00 76.00 91 PRO A CA 1
ATOM 747 C C . PRO A 1 91 ? 7.893 -11.455 -35.101 1.00 76.00 91 PRO A C 1
ATOM 749 O O . PRO A 1 91 ? 7.848 -10.276 -34.718 1.00 76.00 91 PRO A O 1
ATOM 752 N N . PRO A 1 92 ? 8.382 -11.792 -36.307 1.00 76.50 92 PRO A N 1
ATOM 753 C CA . PRO A 1 92 ? 8.764 -10.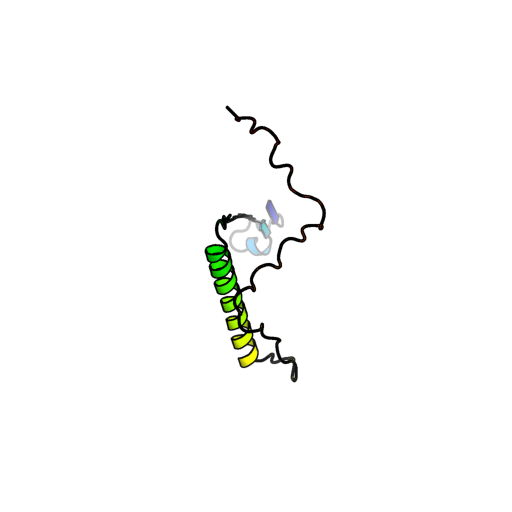779 -37.277 1.00 76.50 92 PRO A CA 1
ATOM 754 C C . PRO A 1 92 ? 7.585 -9.830 -37.497 1.00 76.50 92 PRO A C 1
ATOM 756 O O . PRO A 1 92 ? 6.435 -10.265 -37.590 1.00 76.50 92 PRO A O 1
ATOM 759 N N . VAL A 1 93 ? 7.868 -8.527 -37.562 1.00 77.12 93 VAL A N 1
ATOM 760 C CA . VAL A 1 93 ? 6.848 -7.524 -37.887 1.00 77.12 93 VAL A CA 1
ATOM 761 C C . VAL A 1 93 ? 6.204 -7.943 -39.205 1.00 77.12 93 VAL A C 1
ATOM 763 O O . VAL A 1 93 ? 6.920 -8.135 -40.190 1.00 77.12 93 VAL A O 1
ATOM 766 N N . TYR A 1 94 ? 4.878 -8.108 -39.218 1.00 75.81 94 TYR A N 1
ATOM 767 C CA . TYR A 1 94 ? 4.144 -8.409 -40.443 1.00 75.81 94 TYR A CA 1
ATOM 768 C C . TYR A 1 94 ? 4.400 -7.282 -41.446 1.00 75.81 94 TYR A C 1
ATOM 770 O O . TYR A 1 94 ? 3.871 -6.177 -41.321 1.00 75.81 94 TYR A O 1
ATOM 778 N N . ARG A 1 95 ? 5.274 -7.552 -42.417 1.00 74.44 95 ARG A N 1
ATOM 779 C CA . ARG A 1 95 ? 5.541 -6.669 -43.544 1.00 74.44 95 ARG A CA 1
ATOM 780 C C . ARG A 1 95 ? 4.736 -7.222 -44.716 1.00 74.44 95 ARG A C 1
ATOM 782 O O . ARG A 1 95 ? 5.084 -8.300 -45.197 1.00 74.44 95 ARG A O 1
ATOM 789 N N . PRO A 1 96 ? 3.662 -6.547 -45.160 1.00 74.25 96 PRO A N 1
ATOM 790 C CA . PRO A 1 96 ? 2.931 -6.998 -46.334 1.00 74.25 96 PRO A CA 1
ATOM 791 C C . PRO A 1 96 ? 3.891 -7.041 -47.528 1.00 74.25 96 PRO A C 1
ATOM 793 O O . PRO A 1 96 ? 4.609 -6.072 -47.793 1.00 74.25 96 PRO A O 1
ATOM 796 N N . ALA A 1 97 ? 3.930 -8.181 -48.218 1.00 70.56 97 ALA A N 1
ATOM 797 C CA . ALA A 1 97 ? 4.704 -8.345 -49.440 1.00 70.56 97 ALA A CA 1
ATOM 798 C C . ALA A 1 97 ? 4.178 -7.347 -50.481 1.00 70.56 97 ALA A C 1
ATOM 800 O O . ALA A 1 97 ? 3.027 -7.437 -50.898 1.00 70.56 97 ALA A O 1
ATOM 801 N N . GLY A 1 98 ? 4.995 -6.356 -50.839 1.00 65.69 98 GLY A N 1
ATOM 802 C CA . GLY A 1 98 ? 4.652 -5.358 -51.856 1.00 65.69 98 GLY A CA 1
ATOM 803 C C . GLY A 1 98 ? 4.913 -3.905 -51.470 1.00 65.69 98 GLY A C 1
ATOM 804 O O . GLY A 1 98 ? 4.931 -3.060 -52.355 1.00 65.69 98 GLY A O 1
ATOM 805 N N . ARG A 1 99 ? 5.174 -3.586 -50.194 1.00 61.25 99 ARG A N 1
ATOM 806 C CA . ARG A 1 99 ? 5.668 -2.250 -49.817 1.00 61.25 99 ARG A CA 1
ATOM 807 C C . ARG A 1 99 ? 7.181 -2.310 -49.612 1.00 61.25 99 ARG A C 1
ATOM 809 O O . ARG A 1 99 ? 7.659 -2.501 -48.494 1.00 61.25 99 ARG A O 1
ATOM 816 N N . GLN A 1 100 ? 7.922 -2.203 -50.714 1.00 65.19 100 GLN A N 1
ATOM 817 C CA . GLN A 1 100 ? 9.315 -1.768 -50.662 1.00 65.19 100 GLN A CA 1
ATOM 818 C C . GLN A 1 100 ? 9.296 -0.373 -50.010 1.00 65.19 100 GLN A C 1
ATOM 820 O O . GLN A 1 100 ? 8.464 0.438 -50.408 1.00 65.19 100 GLN A O 1
ATOM 825 N N . PRO A 1 101 ? 10.092 -0.084 -48.969 1.00 57.88 101 PRO A N 1
ATOM 826 C CA . PRO A 1 101 ? 10.264 1.296 -48.548 1.00 57.88 101 PRO A CA 1
ATOM 827 C C . PRO A 1 101 ? 10.874 2.041 -49.731 1.00 57.88 101 PRO A C 1
ATOM 829 O O . PRO A 1 101 ? 11.879 1.595 -50.282 1.00 57.88 101 PRO A O 1
ATOM 832 N N . ASP A 1 102 ? 10.239 3.126 -50.140 1.00 57.28 102 ASP A N 1
ATOM 833 C CA . ASP A 1 102 ? 10.755 4.029 -51.155 1.00 57.28 102 ASP A CA 1
ATOM 834 C C . ASP A 1 102 ? 12.064 4.605 -50.587 1.00 57.28 102 ASP A C 1
ATOM 836 O O . ASP A 1 102 ? 12.056 5.506 -49.748 1.00 57.28 102 ASP A O 1
ATOM 840 N N . ILE A 1 103 ? 13.205 4.024 -50.964 1.00 56.97 103 ILE A N 1
ATOM 841 C CA . ILE A 1 103 ? 14.544 4.395 -50.471 1.00 56.97 103 ILE A CA 1
ATOM 842 C C . ILE A 1 103 ? 15.039 5.687 -51.150 1.00 56.97 103 ILE A C 1
ATOM 844 O O . ILE A 1 103 ? 16.236 5.877 -51.303 1.00 56.97 103 ILE A O 1
ATOM 848 N N . ASP A 1 104 ? 14.109 6.559 -51.551 1.00 53.62 104 ASP A N 1
ATOM 849 C CA . ASP A 1 104 ? 14.350 7.796 -52.300 1.00 53.62 104 ASP A CA 1
ATOM 850 C C . ASP A 1 104 ? 13.585 9.005 -51.727 1.00 53.62 104 ASP A C 1
ATOM 852 O O . ASP A 1 104 ? 13.583 10.078 -52.329 1.00 53.62 104 ASP A O 1
ATOM 856 N N . ALA A 1 105 ? 12.943 8.894 -50.556 1.00 55.69 105 ALA A N 1
ATOM 857 C CA . ALA A 1 105 ? 12.455 10.093 -49.875 1.00 55.69 105 ALA A CA 1
ATOM 858 C C . ALA A 1 105 ? 13.672 10.895 -49.369 1.00 55.69 105 ALA A C 1
ATOM 860 O O . ALA A 1 105 ? 14.410 10.381 -48.523 1.00 55.69 105 ALA A O 1
ATOM 861 N N . PRO A 1 106 ? 13.923 12.123 -49.866 1.00 45.28 106 PRO A N 1
ATOM 862 C CA . PRO A 1 106 ? 15.082 12.891 -49.443 1.00 45.28 106 PRO A CA 1
ATOM 863 C C . PRO A 1 106 ? 14.987 13.157 -47.943 1.00 45.28 106 PRO A C 1
ATOM 865 O O . PRO A 1 106 ? 13.975 13.661 -47.450 1.00 45.28 106 PRO A O 1
ATOM 868 N N . SER A 1 107 ? 16.059 12.810 -47.234 1.00 53.69 107 SER A N 1
ATOM 869 C CA . SER A 1 107 ? 16.304 13.160 -45.841 1.00 53.69 107 SER A CA 1
ATOM 870 C C . SER A 1 107 ? 16.140 14.670 -45.665 1.00 53.69 107 SER A C 1
ATOM 872 O O . SER A 1 107 ? 17.053 15.438 -45.956 1.00 53.69 107 SER A O 1
ATOM 874 N N . GLN A 1 108 ? 14.965 15.115 -45.221 1.00 57.16 108 GLN A N 1
ATOM 875 C CA . GLN A 1 108 ? 14.793 16.474 -44.725 1.00 57.16 108 GLN A CA 1
ATOM 876 C C . GLN A 1 108 ? 15.528 16.536 -43.384 1.00 57.16 108 GLN A C 1
ATOM 878 O O . GLN A 1 108 ? 15.056 15.999 -42.379 1.00 57.16 108 GLN A O 1
ATOM 883 N N . GLU A 1 109 ? 16.726 17.122 -43.414 1.00 44.75 109 GLU A N 1
ATOM 884 C CA . GLU A 1 109 ? 17.448 17.585 -42.233 1.00 44.75 109 GLU A CA 1
ATOM 885 C C . GLU A 1 109 ? 16.503 18.433 -41.378 1.00 44.75 109 GLU A C 1
ATOM 887 O O . GLU A 1 109 ? 16.013 19.479 -41.803 1.00 44.75 109 GLU A O 1
ATOM 892 N N . ILE A 1 110 ? 16.236 17.966 -40.164 1.00 53.84 110 ILE A N 1
ATOM 893 C CA . ILE A 1 110 ? 15.643 18.781 -39.109 1.00 53.84 110 ILE A CA 1
ATOM 894 C C . ILE A 1 110 ? 16.781 19.546 -38.431 1.00 53.84 110 ILE A C 1
ATOM 896 O O . ILE A 1 110 ? 17.598 18.951 -37.728 1.00 53.84 110 ILE A O 1
ATOM 900 N N . ASN A 1 111 ? 16.836 20.846 -38.722 1.00 44.88 111 ASN A N 1
ATOM 901 C CA . ASN A 1 111 ? 17.645 21.858 -38.040 1.00 44.88 111 ASN A CA 1
ATOM 902 C C . ASN A 1 111 ? 16.975 22.260 -36.716 1.00 44.88 111 ASN A C 1
ATOM 904 O O . ASN A 1 111 ? 15.724 22.357 -36.714 1.00 44.88 111 ASN A O 1
#